Protein AF-A0A2N2MQV6-F1 (afdb_monomer_lite)

Secondary structure (DSSP, 8-state):
-PPPHHHHHHHHHHHHHHHTTSS-HHHHHHHHHHHH---HHHHHHHHHHHHHHHHT----SPPPHHHHHHHHHHHHHHHHHHHHHHHHHHHHHHHHHHHHHSS---HHHHHHHHHHHHHHHHHHHS--HHHHHHHHHHHHHT--HHHHHHHHHHS-SS-------

Structure (mmCIF, N/CA/C/O backbone):
data_AF-A0A2N2MQV6-F1
#
_entry.id   AF-A0A2N2MQV6-F1
#
loop_
_atom_site.group_PDB
_atom_site.id
_atom_site.type_symbol
_atom_site.label_atom_id
_atom_site.label_alt_id
_atom_site.label_comp_id
_atom_site.label_asym_id
_atom_site.label_entity_id
_atom_site.label_seq_id
_atom_site.pdbx_PDB_ins_code
_atom_site.Cartn_x
_atom_site.Cartn_y
_atom_site.Cartn_z
_atom_site.occupancy
_atom_site.B_iso_or_equiv
_atom_site.auth_seq_id
_atom_site.auth_comp_id
_atom_site.auth_asym_id
_atom_site.auth_atom_id
_atom_site.pdbx_PDB_model_num
ATOM 1 N N . MET A 1 1 ? 19.622 -0.088 -12.010 1.00 56.69 1 MET A N 1
ATOM 2 C CA . MET A 1 1 ? 18.973 1.222 -12.196 1.00 56.69 1 MET A CA 1
ATOM 3 C C . MET A 1 1 ? 18.141 1.441 -10.961 1.00 56.69 1 MET A C 1
ATOM 5 O O . MET A 1 1 ? 17.279 0.610 -10.696 1.00 56.69 1 MET A O 1
ATOM 9 N N . AS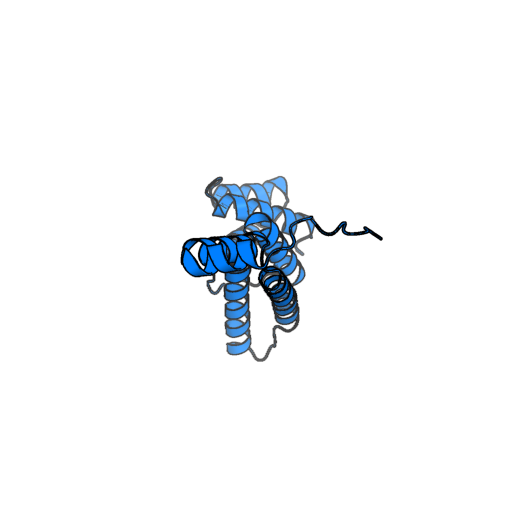P A 1 2 ? 18.460 2.468 -10.189 1.00 81.81 2 ASP A N 1
ATOM 10 C CA . ASP A 1 2 ? 17.746 2.739 -8.946 1.00 81.81 2 ASP A CA 1
ATOM 11 C C . ASP A 1 2 ? 16.427 3.439 -9.268 1.00 81.81 2 ASP A C 1
ATOM 13 O O . ASP A 1 2 ? 16.382 4.349 -10.097 1.00 81.81 2 ASP A O 1
ATOM 17 N N . ILE A 1 3 ? 15.343 2.965 -8.658 1.00 89.00 3 ILE A N 1
ATOM 18 C CA . ILE A 1 3 ? 14.014 3.553 -8.826 1.00 89.00 3 ILE A CA 1
ATOM 19 C C . ILE A 1 3 ? 13.981 4.861 -8.033 1.00 89.00 3 ILE A C 1
ATOM 21 O O . ILE A 1 3 ? 14.258 4.864 -6.834 1.00 89.00 3 ILE A O 1
ATOM 25 N N . THR A 1 4 ? 13.639 5.967 -8.694 1.00 94.94 4 THR A N 1
ATOM 26 C CA . THR A 1 4 ? 13.602 7.295 -8.062 1.00 94.94 4 THR A CA 1
ATOM 27 C C . THR A 1 4 ? 12.327 7.509 -7.246 1.00 94.94 4 THR A C 1
ATOM 29 O O . THR A 1 4 ? 11.309 6.856 -7.472 1.00 94.94 4 THR A O 1
ATOM 32 N N . GLU A 1 5 ? 12.331 8.479 -6.331 1.00 94.31 5 GLU A N 1
ATOM 33 C CA . GLU A 1 5 ? 11.129 8.852 -5.566 1.00 94.31 5 GLU A CA 1
ATOM 34 C C . GLU A 1 5 ? 9.972 9.297 -6.476 1.00 94.31 5 GLU A C 1
ATOM 36 O O . GLU A 1 5 ? 8.823 8.921 -6.251 1.00 94.31 5 GLU A O 1
ATOM 41 N N . LEU A 1 6 ? 10.273 10.016 -7.565 1.00 96.06 6 LEU A N 1
ATOM 42 C CA . LEU A 1 6 ? 9.277 10.402 -8.574 1.00 96.06 6 LEU A CA 1
ATOM 43 C C . LEU A 1 6 ? 8.656 9.179 -9.260 1.00 96.06 6 LEU A C 1
ATOM 45 O O . LEU A 1 6 ? 7.455 9.149 -9.525 1.00 96.06 6 LEU A O 1
ATOM 49 N N . GLN A 1 7 ? 9.468 8.158 -9.530 1.00 96.75 7 GLN A N 1
ATOM 50 C CA . GLN A 1 7 ? 9.006 6.901 -10.105 1.00 96.75 7 GLN A CA 1
ATOM 51 C C . GLN A 1 7 ? 8.162 6.091 -9.116 1.00 96.75 7 GLN A C 1
ATOM 53 O O . GLN A 1 7 ? 7.153 5.519 -9.523 1.00 96.75 7 GLN A O 1
ATOM 58 N N . VAL A 1 8 ? 8.517 6.078 -7.827 1.00 97.69 8 VAL A N 1
ATOM 59 C CA . VAL A 1 8 ? 7.692 5.476 -6.763 1.00 97.69 8 VAL A CA 1
ATOM 60 C C . VAL A 1 8 ? 6.335 6.175 -6.673 1.00 97.69 8 VAL A C 1
ATOM 62 O O . VAL A 1 8 ? 5.304 5.503 -6.666 1.00 97.69 8 VAL A O 1
ATOM 65 N N . ALA A 1 9 ? 6.321 7.510 -6.658 1.00 97.75 9 ALA A N 1
ATOM 66 C CA . ALA A 1 9 ? 5.090 8.292 -6.591 1.00 97.75 9 ALA A CA 1
ATOM 67 C C . ALA A 1 9 ? 4.170 8.017 -7.789 1.00 97.75 9 ALA A C 1
ATOM 69 O O . ALA A 1 9 ? 2.977 7.741 -7.626 1.00 97.75 9 ALA A O 1
ATOM 70 N N . ALA A 1 10 ? 4.739 8.009 -8.997 1.00 98.00 10 ALA A N 1
ATOM 71 C CA . ALA A 1 10 ? 4.017 7.644 -10.208 1.00 98.00 10 ALA A CA 1
ATOM 72 C C . ALA A 1 10 ? 3.474 6.207 -10.143 1.00 98.00 10 ALA A C 1
ATOM 74 O O . ALA A 1 10 ? 2.306 5.978 -10.463 1.00 98.00 10 ALA A O 1
ATOM 75 N N . ALA A 1 11 ? 4.288 5.249 -9.691 1.00 98.12 11 ALA A N 1
ATOM 76 C CA . ALA A 1 11 ? 3.889 3.851 -9.569 1.00 98.12 11 ALA A CA 1
ATOM 77 C C . ALA A 1 11 ? 2.738 3.656 -8.584 1.00 98.12 11 ALA A C 1
ATOM 79 O O . ALA A 1 11 ? 1.791 2.954 -8.927 1.00 98.12 11 ALA A O 1
ATOM 80 N N . SER A 1 12 ? 2.762 4.319 -7.423 1.00 98.25 12 SER A N 1
ATOM 81 C CA . SER A 1 12 ? 1.661 4.271 -6.451 1.00 98.25 12 SER A CA 1
ATOM 82 C C . SER A 1 12 ? 0.347 4.741 -7.080 1.00 98.25 12 SER A C 1
ATOM 84 O O . SER A 1 12 ? -0.664 4.041 -7.028 1.00 98.25 12 SER A O 1
ATOM 86 N N . LYS A 1 13 ? 0.373 5.897 -7.757 1.00 98.31 13 LYS A N 1
ATOM 87 C CA . LYS A 1 13 ? -0.811 6.478 -8.404 1.00 98.31 13 LYS A CA 1
ATOM 88 C C . LYS A 1 13 ? -1.347 5.599 -9.535 1.00 98.31 13 LYS A C 1
ATOM 90 O O . LYS A 1 13 ? -2.554 5.401 -9.662 1.00 98.31 13 LYS A O 1
ATOM 95 N N . VAL A 1 14 ? -0.465 5.080 -10.387 1.00 98.62 14 VAL A N 1
ATOM 96 C CA . VAL A 1 14 ? -0.859 4.198 -11.494 1.00 98.62 14 VAL A CA 1
ATOM 97 C C . VAL A 1 14 ? -1.402 2.874 -10.962 1.00 98.62 14 VAL A C 1
ATOM 99 O O . VAL A 1 14 ? -2.435 2.412 -11.440 1.00 98.62 14 VAL A O 1
ATOM 102 N N . ALA A 1 15 ? -0.757 2.284 -9.956 1.00 98.50 15 ALA A N 1
ATOM 103 C CA . ALA A 1 15 ? -1.194 1.032 -9.357 1.00 98.50 15 ALA A CA 1
ATOM 104 C C . ALA A 1 15 ? -2.573 1.159 -8.688 1.00 98.50 15 ALA A C 1
ATOM 106 O O . ALA A 1 15 ? -3.415 0.287 -8.901 1.00 98.50 15 ALA A O 1
ATOM 107 N N . SER A 1 16 ? -2.843 2.274 -7.998 1.00 98.44 16 SER A N 1
ATOM 108 C CA . SER A 1 16 ? -4.176 2.610 -7.472 1.00 98.44 16 SER A CA 1
ATOM 109 C C . SER A 1 16 ? -5.238 2.650 -8.580 1.00 98.44 16 SER A C 1
ATOM 111 O O . SER A 1 16 ? -6.263 1.968 -8.501 1.00 98.44 16 SER A O 1
ATOM 113 N N . ARG A 1 17 ? -4.960 3.332 -9.702 1.00 98.56 17 ARG A N 1
ATOM 114 C CA . ARG A 1 17 ? -5.878 3.380 -10.860 1.00 98.56 17 ARG A CA 1
ATOM 115 C C . ARG A 1 17 ? -6.116 2.010 -11.497 1.00 98.56 17 ARG A C 1
ATOM 117 O O . ARG A 1 17 ? -7.241 1.727 -11.908 1.00 98.56 17 ARG A O 1
ATOM 124 N N . VAL A 1 18 ? -5.082 1.169 -11.584 1.00 98.62 18 VAL A N 1
ATOM 125 C CA . VAL A 1 18 ? -5.215 -0.217 -12.064 1.00 98.62 18 VAL A CA 1
ATOM 126 C C . VAL A 1 18 ? -6.083 -1.030 -11.103 1.00 98.62 18 VAL A C 1
ATOM 128 O O . VAL A 1 18 ? -6.968 -1.759 -11.547 1.00 98.62 18 VAL A O 1
ATOM 131 N N . TYR A 1 19 ? -5.861 -0.903 -9.793 1.00 98.25 19 TYR A N 1
ATOM 132 C CA . TYR A 1 19 ? -6.638 -1.606 -8.772 1.00 98.25 19 TYR A CA 1
ATOM 133 C C . TYR A 1 19 ? -8.119 -1.205 -8.795 1.00 98.25 19 TYR A C 1
ATOM 135 O O . TYR A 1 19 ? -8.989 -2.070 -8.720 1.00 98.25 19 TYR A O 1
ATOM 143 N N . ALA A 1 20 ? -8.403 0.083 -8.998 1.00 97.38 20 ALA A N 1
ATOM 144 C CA . ALA A 1 20 ? -9.752 0.616 -9.165 1.00 97.38 20 ALA A CA 1
ATOM 145 C C . ALA A 1 20 ? -10.419 0.237 -10.507 1.00 97.38 20 ALA A C 1
ATOM 147 O O . ALA A 1 20 ? -11.574 0.590 -10.734 1.00 97.38 20 ALA A O 1
ATOM 148 N N . GLY A 1 21 ? -9.714 -0.451 -11.414 1.00 98.00 21 GLY A N 1
ATOM 149 C CA . GLY A 1 21 ? -10.234 -0.843 -12.727 1.00 98.00 21 GLY A CA 1
ATOM 150 C C . GLY A 1 21 ? -10.384 0.314 -13.721 1.00 98.00 21 GLY A C 1
ATOM 151 O O . GLY A 1 21 ? -11.027 0.147 -14.753 1.00 98.00 21 GLY A O 1
ATOM 152 N N . LEU A 1 22 ? -9.793 1.479 -13.432 1.00 98.25 22 LEU A N 1
ATOM 153 C CA . LEU A 1 22 ? -9.869 2.667 -14.291 1.00 98.25 22 LEU A CA 1
ATOM 154 C C . LEU A 1 22 ? -8.978 2.553 -15.531 1.00 98.25 22 LEU A C 1
ATOM 156 O O . LEU A 1 22 ? -9.235 3.207 -16.537 1.00 98.25 22 LEU A O 1
ATOM 160 N N . ILE A 1 23 ? -7.909 1.765 -15.430 1.00 98.50 23 ILE A N 1
ATOM 161 C CA . ILE A 1 23 ? -7.011 1.407 -16.528 1.00 98.50 23 ILE A CA 1
ATOM 162 C C . ILE A 1 23 ? -6.615 -0.062 -16.385 1.00 98.50 23 ILE A C 1
ATOM 164 O O . ILE A 1 23 ? -6.603 -0.624 -15.287 1.00 98.50 23 ILE A O 1
ATOM 168 N N . THR A 1 24 ? -6.254 -0.695 -17.491 1.00 98.50 24 THR A N 1
ATOM 169 C CA . THR A 1 24 ? -5.738 -2.061 -17.489 1.00 98.50 24 THR A CA 1
ATOM 170 C C . THR A 1 24 ? -4.308 -2.117 -16.952 1.00 98.50 24 THR A C 1
ATOM 172 O O . THR A 1 24 ? -3.550 -1.145 -16.973 1.00 98.50 24 THR A O 1
ATOM 175 N N . ARG A 1 25 ? -3.884 -3.312 -16.527 1.00 98.00 25 ARG A N 1
ATOM 176 C CA . ARG A 1 25 ? -2.500 -3.563 -16.100 1.00 98.00 25 ARG A CA 1
ATOM 177 C C . ARG A 1 25 ? -1.477 -3.209 -17.185 1.00 98.00 25 ARG A C 1
ATOM 179 O O . ARG A 1 25 ? -0.430 -2.652 -16.871 1.00 98.00 25 ARG A O 1
ATOM 186 N N . ASN A 1 26 ? -1.774 -3.530 -18.445 1.00 98.25 26 ASN A N 1
ATOM 187 C CA . ASN A 1 26 ? -0.864 -3.270 -19.561 1.00 98.25 26 ASN A CA 1
ATOM 188 C C . ASN A 1 26 ? -0.752 -1.773 -19.862 1.00 98.25 26 ASN A C 1
ATOM 190 O O . ASN A 1 26 ? 0.351 -1.295 -20.116 1.00 98.25 26 ASN A O 1
ATOM 194 N N . GLU A 1 27 ? -1.857 -1.031 -19.775 1.00 98.44 27 GLU A N 1
ATOM 195 C CA . GLU A 1 27 ? -1.832 0.432 -19.872 1.00 98.44 27 GLU A CA 1
ATOM 196 C C . GLU A 1 27 ? -1.016 1.042 -18.733 1.00 98.44 27 GLU A C 1
ATOM 198 O O . GLU A 1 27 ? -0.144 1.860 -18.996 1.00 98.44 27 GLU A O 1
ATOM 203 N N . GLY A 1 28 ? -1.202 0.581 -17.491 1.00 98.44 28 GLY A N 1
ATOM 204 C CA . GLY A 1 28 ? -0.411 1.054 -16.352 1.00 98.44 28 GLY A CA 1
ATOM 205 C C . GLY A 1 28 ? 1.097 0.831 -16.526 1.00 98.44 28 GLY A C 1
ATOM 206 O O . GLY A 1 28 ? 1.889 1.749 -16.313 1.00 98.44 28 GLY A O 1
ATOM 207 N N . ILE A 1 29 ? 1.506 -0.358 -16.984 1.00 98.56 29 ILE A N 1
ATOM 208 C CA . ILE A 1 29 ? 2.917 -0.652 -17.294 1.00 98.56 29 ILE A CA 1
ATOM 209 C C . ILE A 1 29 ? 3.431 0.265 -18.409 1.00 98.56 29 ILE A C 1
ATOM 211 O O . ILE A 1 29 ? 4.539 0.794 -18.306 1.00 98.56 29 ILE A O 1
ATOM 215 N N . ALA A 1 30 ? 2.638 0.468 -19.464 1.00 98.31 30 ALA A N 1
ATOM 216 C CA . ALA A 1 30 ? 3.012 1.330 -20.578 1.00 98.31 30 ALA A CA 1
ATOM 217 C C . ALA A 1 30 ? 3.155 2.799 -20.149 1.00 98.31 30 ALA A C 1
ATOM 219 O O . ALA A 1 30 ? 4.125 3.436 -20.551 1.00 98.31 30 ALA A O 1
ATOM 220 N N . THR A 1 31 ? 2.251 3.316 -19.313 1.00 98.25 31 THR A N 1
ATOM 221 C CA . THR A 1 31 ? 2.323 4.667 -18.737 1.00 98.25 31 THR A CA 1
ATOM 222 C C . THR A 1 31 ? 3.594 4.839 -17.912 1.00 98.25 31 THR A C 1
ATOM 224 O O . THR A 1 31 ? 4.372 5.755 -18.168 1.00 98.25 31 THR A O 1
ATOM 227 N N . LEU A 1 32 ? 3.882 3.923 -16.981 1.00 98.00 32 LEU A N 1
ATOM 228 C CA . LEU A 1 32 ? 5.088 4.010 -16.147 1.00 98.00 32 LEU A CA 1
ATOM 229 C C . LEU A 1 32 ? 6.377 3.935 -16.973 1.00 98.00 32 LEU A C 1
ATOM 231 O O . LEU A 1 32 ? 7.334 4.658 -16.694 1.00 98.00 32 LEU A O 1
ATOM 235 N N . ALA A 1 33 ? 6.398 3.105 -18.014 1.00 97.50 33 ALA A N 1
ATOM 236 C CA . ALA A 1 33 ? 7.559 2.985 -18.883 1.00 97.50 33 ALA A CA 1
ATOM 237 C C . ALA A 1 33 ? 7.762 4.208 -19.786 1.00 97.50 33 ALA A C 1
ATOM 239 O O . ALA A 1 33 ? 8.874 4.725 -19.872 1.00 97.50 33 ALA A O 1
ATOM 240 N N . LYS A 1 34 ? 6.704 4.683 -20.453 1.00 96.94 34 LYS A N 1
ATOM 241 C CA . LYS A 1 34 ? 6.801 5.756 -21.455 1.00 96.94 34 LYS A CA 1
ATOM 242 C C . LYS A 1 34 ? 6.892 7.145 -20.835 1.00 96.94 34 LYS A C 1
ATOM 244 O O . LYS A 1 34 ? 7.665 7.963 -21.316 1.00 96.94 34 LYS A O 1
ATOM 249 N N . GLU A 1 35 ? 6.109 7.414 -19.794 1.00 96.62 35 GLU A N 1
ATOM 250 C CA . GLU A 1 35 ? 5.977 8.760 -19.220 1.00 96.62 35 GLU A CA 1
ATOM 251 C C . GLU A 1 35 ? 6.940 8.989 -18.052 1.00 96.62 35 GLU A C 1
ATOM 253 O O . GLU A 1 35 ? 7.383 10.111 -17.825 1.00 96.62 35 GLU A O 1
ATOM 258 N N . HIS A 1 36 ? 7.306 7.924 -17.331 1.00 95.00 36 HIS A N 1
ATOM 259 C CA . HIS A 1 36 ? 8.147 8.013 -16.131 1.00 95.00 36 HIS A CA 1
ATOM 260 C C . HIS A 1 36 ? 9.491 7.281 -16.262 1.00 95.00 36 HIS A C 1
ATOM 262 O O . HIS A 1 36 ? 10.263 7.226 -15.301 1.00 95.00 36 HIS A O 1
ATOM 268 N N . GLY A 1 37 ? 9.785 6.706 -17.434 1.00 94.94 37 GLY A N 1
ATOM 269 C CA . GLY A 1 37 ? 11.049 6.019 -17.710 1.00 94.94 37 GLY A CA 1
ATOM 270 C C . GLY A 1 37 ? 11.310 4.807 -16.809 1.00 94.94 37 GLY A C 1
ATOM 271 O O . GLY A 1 37 ? 12.463 4.432 -16.603 1.00 94.94 37 GLY A O 1
ATOM 272 N N . MET A 1 38 ? 10.267 4.224 -16.210 1.00 95.69 38 MET A N 1
ATOM 273 C CA . MET A 1 38 ? 10.401 3.073 -15.321 1.00 95.69 38 MET A CA 1
ATOM 274 C C . MET A 1 38 ? 10.597 1.789 -16.134 1.00 95.69 38 MET A C 1
ATOM 276 O O . MET A 1 38 ? 9.928 1.558 -17.139 1.00 95.69 38 MET A O 1
ATOM 280 N N . ASN A 1 39 ? 11.475 0.897 -15.675 1.00 95.50 39 ASN A N 1
ATOM 281 C CA . ASN A 1 39 ? 11.590 -0.427 -16.279 1.00 95.50 39 ASN A CA 1
ATOM 282 C C . ASN A 1 39 ? 10.246 -1.180 -16.197 1.00 95.50 39 ASN A C 1
ATOM 284 O O . ASN A 1 39 ? 9.641 -1.259 -15.129 1.00 95.50 39 ASN A O 1
ATOM 288 N N . SER A 1 40 ? 9.790 -1.770 -17.307 1.00 96.44 40 SER A N 1
ATOM 289 C CA . SER A 1 40 ? 8.482 -2.439 -17.370 1.00 96.44 40 SER A CA 1
ATOM 290 C C . SER A 1 40 ? 8.320 -3.595 -16.377 1.00 96.44 40 SER A C 1
ATOM 292 O O . SER A 1 40 ? 7.203 -3.829 -15.921 1.00 96.44 40 SER A O 1
ATOM 294 N N . ALA A 1 41 ? 9.401 -4.297 -16.014 1.00 95.44 41 ALA A N 1
ATOM 295 C CA . ALA A 1 41 ? 9.359 -5.336 -14.986 1.00 95.44 41 ALA A CA 1
ATOM 296 C C . ALA A 1 41 ? 9.126 -4.724 -13.597 1.00 95.44 41 ALA A C 1
ATOM 298 O O . ALA A 1 41 ? 8.217 -5.153 -12.893 1.00 95.44 41 ALA A O 1
ATOM 299 N N . SER A 1 42 ? 9.847 -3.653 -13.251 1.00 95.12 42 SER A N 1
ATOM 300 C CA . SER A 1 42 ? 9.617 -2.910 -12.005 1.00 95.12 42 SER A CA 1
ATOM 301 C C . SER A 1 42 ? 8.206 -2.317 -11.940 1.00 95.12 42 SER A C 1
ATOM 303 O O . SER A 1 42 ? 7.543 -2.426 -10.915 1.00 95.12 42 SER A O 1
ATOM 305 N N . ALA A 1 43 ? 7.705 -1.755 -13.044 1.00 96.94 43 ALA A N 1
ATOM 306 C CA . ALA A 1 43 ? 6.329 -1.262 -13.138 1.00 96.94 43 ALA A CA 1
ATOM 307 C C . ALA A 1 43 ? 5.303 -2.382 -12.902 1.00 96.94 43 ALA A C 1
ATOM 309 O O . ALA A 1 43 ? 4.336 -2.220 -12.159 1.00 96.94 43 ALA A O 1
ATOM 310 N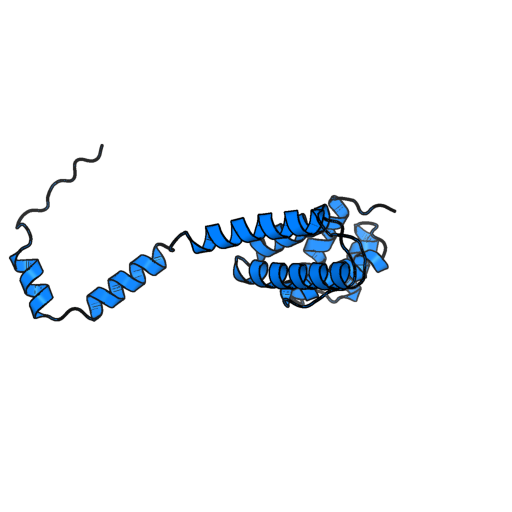 N . SER A 1 44 ? 5.538 -3.539 -13.523 1.00 97.19 44 SER A N 1
ATOM 311 C CA . SER A 1 44 ? 4.745 -4.755 -13.351 1.00 97.19 44 SER A CA 1
ATOM 312 C C . SER A 1 44 ? 4.710 -5.224 -11.892 1.00 97.19 44 SER A C 1
ATOM 314 O O . SER A 1 44 ? 3.635 -5.607 -11.420 1.00 97.19 44 SER A O 1
ATOM 316 N N . ASP A 1 45 ? 5.855 -5.186 -11.207 1.00 97.12 45 ASP A N 1
ATOM 317 C CA . ASP A 1 45 ? 5.997 -5.591 -9.808 1.00 97.12 45 ASP A CA 1
ATOM 318 C C . ASP A 1 45 ? 5.273 -4.610 -8.875 1.00 97.12 45 ASP A C 1
ATOM 320 O O . ASP A 1 45 ? 4.405 -5.047 -8.129 1.00 97.12 45 ASP A O 1
ATOM 324 N N . PHE A 1 46 ? 5.475 -3.291 -9.005 1.00 97.31 46 PHE A N 1
ATOM 325 C CA . PHE A 1 46 ? 4.744 -2.300 -8.193 1.00 97.31 46 PHE A CA 1
ATOM 326 C C . PHE A 1 46 ? 3.221 -2.415 -8.323 1.00 97.31 46 PHE A C 1
ATOM 328 O O . PHE A 1 46 ? 2.499 -2.335 -7.329 1.00 97.31 46 PHE A O 1
ATOM 335 N N . ILE A 1 47 ? 2.716 -2.615 -9.546 1.00 98.25 47 ILE A N 1
ATOM 336 C CA . ILE A 1 47 ? 1.277 -2.790 -9.781 1.00 98.25 47 ILE A CA 1
ATOM 337 C C . ILE A 1 47 ? 0.767 -4.078 -9.116 1.00 98.25 47 ILE A C 1
ATOM 339 O O . ILE A 1 47 ? -0.346 -4.108 -8.585 1.00 98.25 47 ILE A O 1
ATOM 343 N N . ALA A 1 48 ? 1.556 -5.154 -9.152 1.00 97.88 48 ALA A N 1
ATOM 344 C CA . ALA A 1 48 ? 1.196 -6.408 -8.502 1.00 97.88 48 ALA A CA 1
ATOM 345 C C . ALA A 1 48 ? 1.227 -6.280 -6.972 1.00 97.88 48 ALA A C 1
ATOM 347 O O . ALA A 1 48 ? 0.263 -6.677 -6.318 1.00 97.88 48 ALA A O 1
ATOM 348 N N . ASP A 1 49 ? 2.279 -5.683 -6.417 1.00 97.25 49 ASP A N 1
ATOM 349 C CA . ASP A 1 49 ? 2.461 -5.496 -4.977 1.00 97.25 49 ASP A CA 1
ATOM 350 C C . ASP A 1 49 ? 1.342 -4.632 -4.388 1.00 97.25 49 ASP A C 1
ATOM 352 O O . ASP A 1 49 ? 0.728 -5.032 -3.402 1.00 97.25 49 ASP A O 1
ATOM 356 N N . TYR A 1 50 ? 0.950 -3.536 -5.051 1.00 98.25 50 TYR A N 1
ATOM 357 C CA . TYR A 1 50 ? -0.212 -2.737 -4.636 1.00 98.25 50 TYR A CA 1
ATOM 358 C C . TYR A 1 50 ? -1.492 -3.581 -4.545 1.00 98.25 50 TYR A C 1
ATOM 360 O O . TYR A 1 50 ? -2.241 -3.501 -3.572 1.00 98.25 50 TYR A O 1
ATOM 368 N N . LYS A 1 51 ? -1.739 -4.455 -5.530 1.00 97.94 51 LYS A N 1
ATOM 369 C CA . LYS A 1 51 ? -2.894 -5.362 -5.502 1.00 97.94 51 LYS A CA 1
ATOM 370 C C . LYS A 1 51 ? -2.820 -6.337 -4.323 1.00 97.94 51 LYS A C 1
ATOM 372 O O . LYS A 1 51 ? -3.863 -6.659 -3.754 1.00 97.94 51 LYS A O 1
ATOM 377 N N . TYR A 1 52 ? -1.644 -6.845 -3.966 1.00 98.12 52 TYR A N 1
ATOM 378 C CA . TYR A 1 52 ? -1.490 -7.722 -2.803 1.00 98.12 52 TYR A CA 1
ATOM 379 C C . TYR A 1 52 ? -1.705 -6.972 -1.487 1.00 98.12 52 TYR A C 1
ATOM 381 O O . TYR A 1 52 ? -2.439 -7.483 -0.637 1.00 98.12 52 TYR A O 1
ATOM 389 N N . LEU A 1 53 ? -1.175 -5.747 -1.376 1.00 98.12 53 LEU A N 1
ATOM 390 C CA . LEU A 1 53 ? -1.390 -4.849 -0.240 1.00 98.12 53 LEU A CA 1
ATOM 391 C C . LEU A 1 53 ? -2.885 -4.620 -0.007 1.00 98.12 53 LEU A C 1
ATOM 393 O O . LEU A 1 53 ? -3.403 -4.937 1.062 1.00 98.12 53 LEU A O 1
ATOM 397 N N . MET A 1 54 ? -3.611 -4.192 -1.039 1.00 98.38 54 MET A N 1
ATOM 398 C CA . MET A 1 54 ? -5.049 -3.928 -0.936 1.00 98.38 54 MET A CA 1
ATOM 399 C C . MET A 1 54 ? -5.894 -5.171 -0.630 1.00 98.38 54 MET A C 1
ATOM 401 O O . MET A 1 54 ? -6.993 -5.063 -0.094 1.00 98.38 54 MET A O 1
ATOM 405 N N . ASN A 1 55 ? -5.391 -6.366 -0.944 1.00 97.50 55 ASN A N 1
ATOM 406 C CA . ASN A 1 55 ? -6.084 -7.622 -0.663 1.00 97.50 55 ASN A CA 1
ATOM 407 C C . ASN A 1 55 ? -5.632 -8.304 0.637 1.00 97.50 55 ASN A C 1
ATOM 409 O O . ASN A 1 55 ? -6.178 -9.357 0.967 1.00 97.50 55 ASN A O 1
ATOM 413 N N . GLY A 1 56 ? -4.639 -7.765 1.352 1.00 97.38 56 GLY A N 1
ATOM 414 C CA . GLY A 1 56 ? -4.087 -8.401 2.551 1.00 97.38 56 GLY A CA 1
ATOM 415 C C . GLY A 1 56 ? -3.407 -9.745 2.285 1.00 97.38 56 GLY A C 1
ATOM 416 O O . GLY A 1 56 ? -3.487 -10.647 3.113 1.00 97.38 56 GLY A O 1
ATOM 417 N N . LYS A 1 57 ? -2.783 -9.912 1.114 1.00 97.00 57 LYS A N 1
ATOM 418 C CA . LYS A 1 57 ? -2.175 -11.181 0.678 1.00 97.00 57 LYS A CA 1
ATOM 419 C C . LYS A 1 57 ? -0.650 -11.102 0.668 1.00 97.00 57 LYS A C 1
ATOM 421 O O . LYS A 1 57 ? -0.096 -10.029 0.457 1.00 97.00 57 LYS A O 1
ATOM 426 N N . GLU A 1 58 ? 0.020 -12.235 0.866 1.00 94.06 58 GLU A N 1
ATOM 427 C CA . GLU A 1 58 ? 1.478 -12.338 0.717 1.00 94.06 58 GLU A CA 1
ATOM 428 C C . GLU A 1 58 ? 1.909 -11.938 -0.703 1.00 94.06 58 GLU A C 1
ATOM 430 O O . GLU A 1 58 ? 1.312 -12.371 -1.693 1.00 94.06 58 GLU A O 1
ATOM 435 N N . PHE A 1 59 ? 2.970 -11.140 -0.794 1.00 92.38 59 PHE A N 1
ATOM 436 C CA . PHE A 1 59 ? 3.673 -10.827 -2.034 1.00 92.38 59 PHE A CA 1
ATOM 437 C C . PHE A 1 59 ? 5.144 -11.222 -1.896 1.00 92.38 59 PHE A C 1
ATOM 439 O O . PHE A 1 59 ? 5.702 -11.212 -0.801 1.00 92.38 59 PHE A O 1
ATOM 446 N N . LYS A 1 60 ? 5.781 -11.599 -3.008 1.00 88.00 60 LYS A N 1
ATOM 447 C CA . LYS A 1 60 ? 7.153 -12.146 -3.023 1.00 88.00 60 LYS A CA 1
ATOM 448 C C . LYS A 1 60 ? 8.166 -11.250 -3.722 1.00 88.00 60 LYS A C 1
ATOM 450 O O . LYS A 1 60 ? 9.334 -11.603 -3.795 1.00 88.00 60 LYS A O 1
ATOM 455 N N . ARG A 1 61 ? 7.734 -10.133 -4.302 1.00 87.44 61 ARG A N 1
ATOM 456 C CA . ARG A 1 61 ? 8.643 -9.135 -4.868 1.00 87.44 61 ARG A CA 1
ATOM 457 C C . ARG A 1 61 ? 8.881 -8.070 -3.811 1.00 87.44 61 ARG A C 1
ATOM 459 O O . ARG A 1 61 ? 7.958 -7.644 -3.139 1.00 87.44 61 ARG A O 1
ATOM 466 N N . THR A 1 62 ? 10.136 -7.715 -3.576 1.00 84.56 62 THR A N 1
ATOM 467 C CA . THR A 1 62 ? 10.475 -6.788 -2.495 1.00 84.56 62 THR A CA 1
ATOM 468 C C . THR A 1 62 ? 10.568 -5.376 -3.047 1.00 84.56 62 THR A C 1
ATOM 470 O O . THR A 1 62 ? 11.417 -5.083 -3.888 1.00 84.56 62 THR A O 1
ATOM 473 N N . MET A 1 63 ? 9.723 -4.486 -2.536 1.00 91.38 63 MET A N 1
ATOM 474 C CA . MET A 1 63 ? 9.908 -3.043 -2.675 1.00 91.38 63 MET A CA 1
ATOM 475 C C . MET A 1 63 ? 10.988 -2.554 -1.703 1.00 91.38 63 MET A C 1
ATOM 477 O O . MET A 1 63 ? 11.254 -3.182 -0.681 1.00 91.38 63 MET A O 1
ATOM 481 N N . SER A 1 64 ? 11.603 -1.403 -1.970 1.00 94.81 64 SER A N 1
ATOM 482 C CA . SER A 1 64 ? 12.449 -0.754 -0.963 1.00 94.81 64 SER 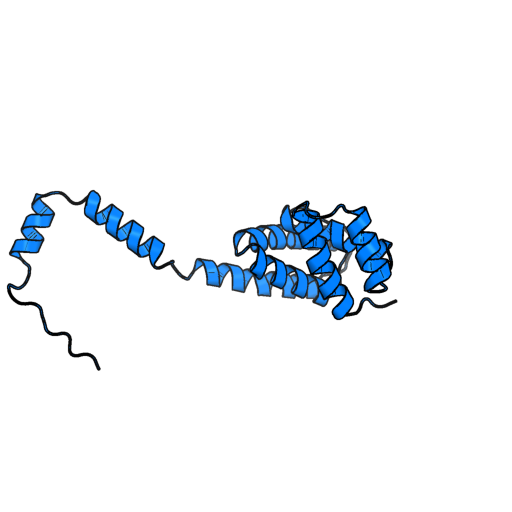A CA 1
ATOM 483 C C . SER A 1 64 ? 11.595 -0.238 0.206 1.00 94.81 64 SER A C 1
ATOM 485 O O . SER A 1 64 ? 10.419 0.086 0.030 1.00 94.81 64 SER A O 1
ATOM 487 N N . ALA A 1 65 ? 12.173 -0.124 1.407 1.00 96.00 65 ALA A N 1
ATOM 488 C CA . ALA A 1 65 ? 11.451 0.412 2.567 1.00 96.00 65 ALA A CA 1
ATOM 489 C C . ALA A 1 65 ? 10.898 1.842 2.343 1.00 96.00 65 ALA A C 1
ATOM 491 O O . ALA A 1 65 ? 9.744 2.075 2.702 1.00 96.00 65 ALA A O 1
ATOM 492 N N . PRO A 1 66 ? 11.623 2.779 1.686 1.00 96.44 66 PRO A N 1
ATOM 493 C CA . PRO A 1 66 ? 11.056 4.079 1.319 1.00 96.44 66 PRO A CA 1
ATOM 494 C C . PRO A 1 66 ? 9.833 3.968 0.400 1.00 96.44 66 PRO A C 1
ATOM 496 O O . PRO A 1 66 ? 8.840 4.661 0.613 1.00 96.44 66 PRO A O 1
ATOM 499 N N . ALA A 1 67 ? 9.869 3.060 -0.582 1.00 96.81 67 ALA A N 1
ATOM 500 C CA . ALA A 1 67 ? 8.741 2.850 -1.482 1.00 96.81 67 ALA A CA 1
ATOM 501 C C . ALA A 1 67 ? 7.531 2.241 -0.760 1.00 96.81 67 ALA A C 1
ATOM 503 O O . ALA A 1 67 ? 6.408 2.692 -0.968 1.00 96.81 67 ALA A O 1
ATOM 504 N N . MET A 1 68 ? 7.757 1.268 0.129 1.00 97.88 68 MET A N 1
ATOM 505 C CA . MET A 1 68 ? 6.701 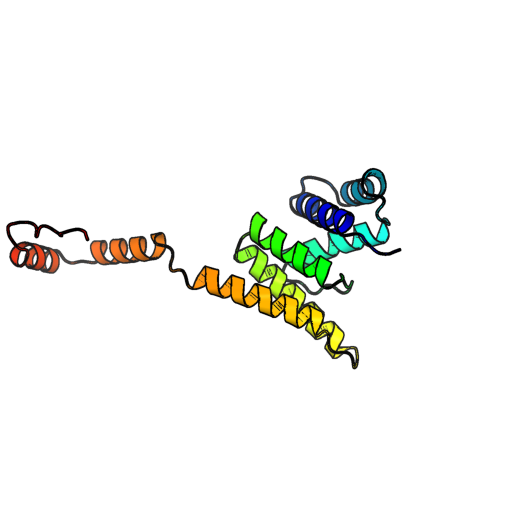0.693 0.966 1.00 97.88 68 MET A CA 1
ATOM 506 C C . MET A 1 68 ? 6.067 1.753 1.873 1.00 97.88 68 MET A C 1
ATOM 508 O O . MET A 1 68 ? 4.846 1.851 1.937 1.00 97.88 68 MET A O 1
ATOM 512 N N . ASN A 1 69 ? 6.881 2.596 2.520 1.00 98.06 69 ASN A N 1
ATOM 513 C CA . ASN A 1 69 ? 6.380 3.698 3.340 1.00 98.06 69 ASN A CA 1
ATOM 514 C C . ASN A 1 69 ? 5.477 4.640 2.529 1.00 98.06 69 ASN A C 1
ATOM 516 O O . ASN A 1 69 ? 4.390 4.978 2.989 1.00 98.06 69 ASN A O 1
ATOM 520 N N . TYR A 1 70 ? 5.903 5.022 1.322 1.00 98.31 70 TYR A N 1
ATOM 521 C CA . TYR A 1 70 ? 5.102 5.877 0.445 1.00 98.31 70 TYR A CA 1
ATOM 522 C C . TYR A 1 70 ? 3.773 5.214 0.058 1.00 98.31 70 TYR A C 1
ATOM 524 O O . TYR A 1 70 ? 2.722 5.843 0.131 1.00 98.31 70 TYR A O 1
ATOM 532 N N . PHE A 1 71 ? 3.793 3.931 -0.312 1.00 98.31 71 PHE A N 1
ATOM 533 C CA . PHE A 1 71 ? 2.579 3.206 -0.698 1.00 98.31 71 PHE A CA 1
ATOM 534 C C . PHE A 1 71 ? 1.584 3.102 0.461 1.00 98.31 71 PHE A C 1
ATOM 536 O O . PHE A 1 71 ? 0.400 3.353 0.258 1.00 98.31 71 PHE A O 1
ATOM 543 N N . LEU A 1 72 ? 2.041 2.782 1.676 1.00 98.44 72 LEU A N 1
ATOM 544 C CA . LEU A 1 72 ? 1.166 2.725 2.852 1.00 98.44 72 LEU A CA 1
ATOM 545 C C . LEU A 1 72 ? 0.563 4.092 3.197 1.00 98.44 72 LEU A C 1
ATOM 547 O O . LEU A 1 72 ? -0.605 4.161 3.572 1.00 98.44 72 LEU A O 1
ATOM 551 N N . GLU A 1 73 ? 1.325 5.175 3.026 1.00 98.31 73 GLU A N 1
ATOM 552 C CA . GLU A 1 73 ? 0.826 6.541 3.199 1.00 98.31 73 GLU A CA 1
ATOM 553 C C . GLU A 1 73 ? -0.280 6.867 2.191 1.00 98.31 73 GLU A C 1
ATOM 555 O O . GLU A 1 73 ? -1.355 7.315 2.583 1.00 98.31 73 GLU A O 1
ATOM 560 N N . GLN A 1 74 ? -0.065 6.572 0.905 1.00 98.31 74 GLN A N 1
ATOM 561 C CA . GLN A 1 74 ? -1.086 6.803 -0.120 1.00 98.31 74 GLN A CA 1
ATOM 562 C C . GLN A 1 74 ? -2.319 5.914 0.082 1.00 98.31 74 GLN A C 1
ATOM 564 O O . GLN A 1 74 ? -3.441 6.389 -0.054 1.00 98.31 74 GLN A O 1
ATOM 569 N N . ILE A 1 75 ? -2.141 4.649 0.474 1.00 98.38 75 ILE A N 1
ATOM 570 C CA . ILE A 1 75 ? -3.259 3.747 0.788 1.00 98.38 75 ILE A CA 1
ATOM 571 C C . ILE A 1 75 ? -4.067 4.274 1.978 1.00 98.38 75 ILE A C 1
ATOM 573 O O . ILE A 1 75 ? -5.294 4.219 1.944 1.00 98.38 75 ILE A O 1
ATOM 577 N N . LEU A 1 76 ? -3.416 4.802 3.017 1.00 97.38 76 LEU A N 1
ATOM 578 C CA . LEU A 1 76 ? -4.119 5.429 4.135 1.00 97.38 76 LEU A CA 1
ATOM 579 C C . LEU A 1 76 ? -4.940 6.639 3.668 1.00 97.38 76 LEU A C 1
ATOM 581 O O . LEU A 1 76 ? -6.096 6.773 4.062 1.00 97.38 76 LEU A O 1
ATOM 585 N N . VAL A 1 77 ? -4.369 7.494 2.818 1.00 96.44 77 VAL A N 1
ATOM 586 C CA . VAL A 1 77 ? -5.059 8.676 2.279 1.00 96.44 77 VAL A CA 1
ATOM 587 C C . VAL A 1 77 ? -6.254 8.283 1.399 1.00 96.44 77 VAL A C 1
ATOM 589 O O . VAL A 1 77 ? -7.326 8.866 1.534 1.00 96.44 77 VAL A O 1
ATOM 592 N N . GLU A 1 78 ? -6.098 7.293 0.518 1.00 96.12 78 GLU A N 1
ATOM 593 C CA . GLU A 1 78 ? -7.114 6.921 -0.479 1.00 96.12 78 GLU A CA 1
ATOM 594 C C . GLU A 1 78 ? -8.174 5.940 0.053 1.00 96.12 78 GLU A C 1
ATOM 596 O O . GLU A 1 78 ? -9.334 5.983 -0.362 1.00 96.12 78 GLU A O 1
ATOM 601 N N . HIS A 1 79 ? -7.794 5.040 0.961 1.00 94.44 79 HIS A N 1
ATOM 602 C CA . HIS A 1 79 ? -8.621 3.913 1.411 1.00 94.44 79 HIS A CA 1
ATOM 603 C C . HIS A 1 79 ? -8.830 3.857 2.933 1.00 94.44 79 HIS A C 1
ATOM 605 O O . HIS A 1 79 ? -9.496 2.942 3.436 1.00 94.44 79 HIS A O 1
ATOM 611 N N . GLY A 1 80 ? -8.290 4.830 3.671 1.00 94.62 80 GLY A N 1
ATOM 612 C CA . GLY A 1 80 ? -8.474 4.978 5.110 1.00 94.62 80 GLY A CA 1
ATOM 613 C C . GLY A 1 80 ? -7.911 3.818 5.935 1.00 94.62 80 GLY A C 1
ATOM 614 O O . GLY A 1 80 ? -7.158 2.964 5.457 1.00 94.62 80 GLY A O 1
ATOM 615 N N . ALA A 1 81 ? -8.337 3.759 7.198 1.00 94.75 81 ALA A N 1
ATOM 616 C CA . ALA A 1 81 ? -7.908 2.746 8.162 1.00 94.75 81 ALA A CA 1
ATOM 617 C C . ALA A 1 81 ? -8.125 1.304 7.667 1.00 94.75 81 ALA A C 1
ATOM 619 O O . ALA A 1 81 ? -7.289 0.432 7.901 1.00 94.75 81 ALA A O 1
ATOM 620 N N . LYS A 1 82 ? -9.221 1.044 6.939 1.00 94.12 82 LYS A N 1
ATOM 621 C CA . LYS A 1 82 ? -9.518 -0.290 6.398 1.00 94.12 82 LYS A CA 1
ATOM 622 C C . LYS A 1 82 ? -8.486 -0.719 5.352 1.00 94.12 82 LYS A C 1
ATOM 624 O O . LYS A 1 82 ? -7.980 -1.837 5.440 1.00 94.12 82 LYS A O 1
ATOM 629 N N . GLY A 1 83 ? -8.169 0.153 4.393 1.00 96.19 83 GLY A N 1
ATOM 630 C CA . GLY A 1 83 ? -7.140 -0.127 3.389 1.00 96.19 83 GLY A CA 1
ATOM 631 C C . GLY A 1 83 ? -5.764 -0.301 4.026 1.00 96.19 83 GLY A C 1
ATOM 632 O O . GLY A 1 83 ? -5.059 -1.264 3.724 1.00 96.19 83 GLY A O 1
ATOM 633 N N . LEU A 1 84 ? -5.422 0.564 4.986 1.00 97.88 84 LEU A N 1
ATOM 634 C CA . LEU A 1 84 ? -4.163 0.462 5.719 1.00 97.88 84 LEU A CA 1
ATOM 635 C C . LEU A 1 84 ? -4.042 -0.863 6.490 1.00 97.88 84 LEU A C 1
ATOM 637 O O . LEU A 1 84 ? -2.989 -1.496 6.457 1.00 97.88 84 LEU A O 1
ATOM 641 N N . ALA A 1 85 ? -5.114 -1.329 7.137 1.00 97.44 85 ALA A N 1
ATOM 642 C CA . ALA A 1 85 ? -5.122 -2.607 7.851 1.00 97.44 85 ALA A CA 1
ATOM 643 C C . ALA A 1 85 ? -4.877 -3.809 6.917 1.00 97.44 85 ALA A C 1
ATOM 645 O O . ALA A 1 85 ? -4.134 -4.734 7.268 1.00 97.44 85 ALA A O 1
ATOM 646 N N . GLN A 1 86 ? -5.458 -3.793 5.711 1.00 98.19 86 GLN A N 1
ATOM 647 C CA . GLN A 1 86 ? -5.196 -4.814 4.689 1.00 98.19 86 GLN A CA 1
ATOM 648 C C . GLN A 1 86 ? -3.729 -4.772 4.246 1.00 98.19 86 GLN A C 1
ATOM 650 O O . GLN A 1 86 ? -3.049 -5.800 4.261 1.00 98.19 86 GLN A O 1
ATOM 655 N N . ALA A 1 87 ? -3.208 -3.583 3.951 1.00 98.19 87 ALA A N 1
ATOM 656 C CA . ALA A 1 87 ? -1.830 -3.408 3.513 1.00 98.19 87 ALA A CA 1
ATOM 657 C C . ALA A 1 87 ? -0.810 -3.836 4.585 1.00 98.19 87 ALA A C 1
ATOM 659 O O . ALA A 1 87 ? 0.149 -4.541 4.275 1.00 98.19 87 ALA A O 1
ATOM 660 N N . LEU A 1 88 ? -1.055 -3.518 5.860 1.00 98.12 88 LEU A N 1
ATOM 661 C CA . LEU A 1 88 ? -0.238 -3.988 6.985 1.00 98.12 88 LEU A CA 1
ATOM 662 C C . LEU A 1 88 ? -0.282 -5.510 7.151 1.00 98.12 88 LEU A C 1
ATOM 664 O O . LEU A 1 88 ? 0.741 -6.127 7.446 1.00 98.12 88 LEU A O 1
ATOM 668 N N . THR A 1 89 ? -1.442 -6.131 6.923 1.00 98.25 89 THR A N 1
ATOM 669 C CA . THR A 1 89 ? -1.561 -7.597 6.927 1.00 98.25 89 THR A CA 1
ATOM 670 C C . THR A 1 89 ? -0.679 -8.210 5.842 1.00 98.25 89 THR A C 1
ATOM 672 O O . THR A 1 89 ? 0.076 -9.141 6.111 1.00 98.25 89 THR A O 1
ATOM 675 N N . SER A 1 90 ? -0.732 -7.654 4.631 1.00 97.94 90 SER A N 1
ATOM 676 C CA . SER A 1 90 ? 0.096 -8.077 3.500 1.00 97.94 90 SER A CA 1
ATOM 677 C C . SER A 1 90 ? 1.597 -7.897 3.775 1.00 97.94 90 SER A C 1
ATOM 679 O O . SER A 1 90 ? 2.372 -8.831 3.563 1.00 97.94 90 SER A O 1
ATOM 681 N N . LEU A 1 91 ? 2.010 -6.744 4.320 1.00 97.69 91 LEU A N 1
ATOM 682 C CA . LEU A 1 91 ? 3.405 -6.471 4.681 1.00 97.69 91 LEU A CA 1
ATOM 683 C C . LEU A 1 91 ? 3.921 -7.431 5.762 1.00 97.69 91 LEU A C 1
ATOM 685 O O . LEU A 1 91 ? 5.042 -7.922 5.658 1.00 97.69 91 LEU A O 1
ATOM 689 N N . ARG A 1 92 ? 3.100 -7.752 6.770 1.00 96.94 92 ARG A N 1
ATOM 690 C CA . ARG A 1 92 ? 3.461 -8.737 7.798 1.00 96.94 92 ARG A CA 1
ATOM 691 C C . ARG A 1 92 ? 3.713 -10.118 7.189 1.00 96.94 92 ARG A C 1
ATOM 693 O O . ARG A 1 92 ? 4.731 -10.725 7.500 1.00 96.94 92 ARG A O 1
ATOM 700 N N . LEU A 1 93 ? 2.828 -10.580 6.301 1.00 96.75 93 LEU A N 1
ATOM 701 C CA . LEU A 1 93 ? 2.998 -11.863 5.606 1.00 96.75 93 LEU A CA 1
ATOM 702 C C . LEU A 1 93 ? 4.286 -11.890 4.771 1.00 96.75 93 LEU A C 1
ATOM 704 O O . LEU A 1 93 ? 5.004 -12.883 4.786 1.00 96.75 93 LEU A O 1
ATOM 708 N N . HIS A 1 94 ? 4.610 -10.791 4.086 1.00 94.81 94 HIS A N 1
ATOM 709 C CA . HIS A 1 94 ? 5.864 -10.663 3.342 1.00 94.81 94 HIS A CA 1
ATOM 710 C C . HIS A 1 94 ? 7.100 -10.781 4.245 1.00 94.81 94 HIS A C 1
ATOM 712 O O . HIS A 1 94 ? 8.027 -11.521 3.916 1.00 94.81 94 HIS A O 1
ATOM 718 N N . ILE A 1 95 ? 7.105 -10.077 5.384 1.00 95.38 95 ILE A N 1
ATOM 719 C CA . ILE A 1 95 ? 8.199 -10.132 6.366 1.00 95.38 95 ILE A CA 1
ATOM 720 C C . ILE A 1 95 ? 8.374 -11.563 6.884 1.00 95.38 95 ILE A C 1
ATOM 722 O O . ILE A 1 95 ? 9.479 -12.095 6.846 1.00 95.38 95 ILE A O 1
ATOM 726 N N . GLU A 1 96 ? 7.283 -12.201 7.313 1.00 94.62 96 GLU A N 1
ATOM 727 C CA . GLU A 1 96 ? 7.298 -13.573 7.836 1.00 94.62 96 GLU A CA 1
ATOM 728 C C . GLU A 1 96 ? 7.801 -14.581 6.800 1.00 94.62 96 GLU A C 1
ATOM 730 O O . GLU A 1 96 ? 8.610 -15.449 7.126 1.00 94.62 96 GLU A O 1
ATOM 735 N N . TYR A 1 97 ? 7.377 -14.442 5.541 1.00 93.62 97 TYR A N 1
ATOM 736 C CA . TYR A 1 97 ? 7.860 -15.279 4.449 1.00 93.62 97 TYR A CA 1
ATOM 737 C C . TYR A 1 97 ? 9.377 -15.148 4.264 1.00 93.62 97 TYR A C 1
ATOM 739 O O . TYR A 1 97 ? 10.083 -16.152 4.222 1.00 93.62 97 TYR A O 1
ATOM 747 N N . TYR A 1 98 ? 9.902 -13.926 4.168 1.00 91.62 98 TYR A N 1
ATOM 748 C CA . TYR A 1 98 ? 11.324 -13.705 3.888 1.00 91.62 98 TYR A CA 1
ATOM 749 C C . TYR A 1 98 ? 12.241 -14.086 5.053 1.00 91.62 98 TYR A C 1
ATOM 751 O O . TYR A 1 98 ? 13.288 -14.696 4.828 1.00 91.62 98 TYR A O 1
ATOM 759 N N . GLU A 1 99 ? 11.847 -13.772 6.286 1.00 93.44 99 GLU A N 1
ATOM 760 C CA . GLU A 1 99 ? 12.598 -14.159 7.488 1.00 93.44 99 GLU A CA 1
ATOM 761 C C . GLU A 1 99 ? 12.501 -15.669 7.761 1.00 93.44 99 GLU A C 1
ATOM 763 O O . GLU A 1 99 ? 13.410 -16.254 8.337 1.00 93.44 99 GLU A O 1
ATOM 768 N N . GLY A 1 100 ? 11.437 -16.338 7.304 1.00 91.75 100 GLY A N 1
ATOM 769 C CA . GLY A 1 100 ? 11.335 -17.798 7.361 1.00 91.75 100 GLY A CA 1
ATOM 770 C C . GLY A 1 100 ? 12.184 -18.528 6.312 1.00 91.75 100 GLY A C 1
ATOM 771 O O . GLY A 1 100 ? 12.508 -19.699 6.493 1.00 91.75 100 GLY A O 1
ATOM 772 N N . GLN A 1 101 ? 12.530 -17.862 5.206 1.00 88.75 101 GLN A N 1
ATOM 773 C CA . GLN A 1 101 ? 13.308 -18.440 4.099 1.00 88.75 101 GLN A CA 1
ATOM 774 C C . GLN A 1 101 ? 14.794 -18.053 4.127 1.00 88.75 101 GLN A C 1
ATOM 776 O O . GLN A 1 101 ? 15.579 -18.597 3.350 1.00 88.75 101 GLN A O 1
ATOM 781 N N . SER A 1 102 ? 15.198 -17.101 4.969 1.00 81.19 102 SER A N 1
ATOM 782 C CA . SER A 1 102 ? 16.565 -16.580 5.003 1.00 81.19 102 SER A CA 1
ATOM 783 C C . SER A 1 102 ? 17.013 -16.273 6.427 1.00 81.19 102 SER A C 1
ATOM 785 O O . SER A 1 102 ? 16.201 -15.959 7.283 1.00 81.19 102 SER A O 1
ATOM 787 N N . GLU A 1 103 ? 18.322 -16.274 6.676 1.00 83.44 103 GLU A N 1
ATOM 788 C CA . GLU A 1 103 ? 18.892 -15.836 7.964 1.00 83.44 103 GLU A CA 1
ATOM 789 C C . GLU A 1 103 ? 18.864 -14.301 8.142 1.00 83.44 103 GLU A C 1
ATOM 791 O O . GLU A 1 103 ? 19.495 -13.752 9.044 1.00 83.44 103 GLU A O 1
ATOM 796 N N . THR A 1 104 ? 18.180 -13.574 7.250 1.00 81.94 104 THR A N 1
ATOM 797 C CA . THR A 1 104 ? 18.138 -12.109 7.254 1.00 81.94 104 THR A CA 1
ATOM 798 C C . THR A 1 104 ? 16.866 -11.606 7.915 1.00 81.94 104 THR A C 1
ATOM 800 O O . THR A 1 104 ? 15.767 -12.014 7.559 1.00 81.94 104 THR A O 1
ATOM 803 N N . ASN A 1 105 ? 17.021 -10.627 8.806 1.00 88.19 105 ASN A N 1
ATOM 804 C CA . ASN A 1 105 ? 15.904 -9.914 9.417 1.00 88.19 105 ASN A CA 1
ATOM 805 C C . ASN A 1 105 ? 15.513 -8.696 8.572 1.00 88.19 105 ASN A C 1
ATOM 807 O O . ASN A 1 105 ? 16.356 -7.850 8.252 1.00 88.19 105 ASN A O 1
ATOM 811 N N . MET A 1 106 ? 14.226 -8.539 8.264 1.00 92.44 106 MET A N 1
ATOM 812 C CA . MET A 1 106 ? 13.706 -7.411 7.486 1.00 92.44 106 MET A CA 1
ATOM 813 C C . MET A 1 106 ? 13.466 -6.175 8.368 1.00 92.44 106 MET A C 1
ATOM 815 O O . MET A 1 106 ? 12.393 -5.570 8.334 1.00 92.44 106 MET A O 1
ATOM 819 N N . LEU A 1 107 ? 14.473 -5.770 9.152 1.00 94.94 107 LEU A N 1
ATOM 820 C CA . LEU A 1 107 ? 14.360 -4.724 10.182 1.00 94.94 107 LEU A CA 1
ATOM 821 C C . LEU A 1 107 ? 13.717 -3.432 9.654 1.00 94.94 107 LEU A C 1
ATOM 823 O O . LEU A 1 107 ? 12.739 -2.958 10.216 1.00 94.9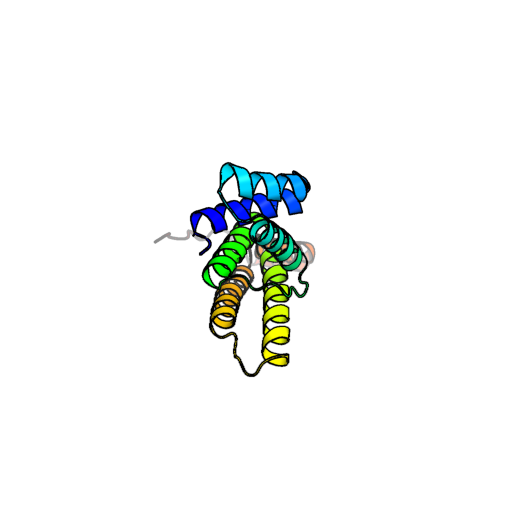4 107 LEU A O 1
ATOM 827 N N . LYS A 1 108 ? 14.167 -2.936 8.494 1.00 95.88 108 LYS A N 1
ATOM 828 C CA . LYS A 1 108 ? 13.607 -1.716 7.886 1.00 95.88 108 LYS A CA 1
ATOM 829 C C . LYS A 1 108 ? 12.124 -1.843 7.522 1.00 95.88 108 LYS A C 1
ATOM 831 O O . LYS A 1 108 ? 11.399 -0.858 7.575 1.00 95.88 108 LYS A O 1
ATOM 836 N N . MET A 1 109 ? 11.667 -3.031 7.121 1.00 96.06 109 MET A N 1
ATOM 837 C CA . MET A 1 109 ? 10.246 -3.259 6.835 1.00 96.06 109 MET A CA 1
ATOM 838 C C . MET A 1 109 ? 9.428 -3.389 8.117 1.00 96.06 109 MET A C 1
ATOM 840 O O . MET A 1 109 ? 8.285 -2.939 8.146 1.00 96.06 109 MET A O 1
ATOM 844 N N . ARG A 1 110 ? 10.015 -3.943 9.185 1.00 96.56 110 ARG A N 1
ATOM 845 C CA . ARG A 1 110 ? 9.402 -3.953 10.519 1.00 96.56 110 ARG A CA 1
ATOM 846 C C . ARG A 1 110 ? 9.218 -2.535 11.053 1.00 96.56 110 ARG A C 1
ATOM 848 O O . ARG A 1 110 ? 8.131 -2.228 11.527 1.00 96.56 110 ARG A O 1
ATOM 855 N N . ASP A 1 111 ? 10.209 -1.661 10.881 1.00 97.88 111 ASP A N 1
ATOM 856 C CA . ASP A 1 111 ? 10.103 -0.247 11.268 1.00 97.88 111 ASP A CA 1
ATOM 857 C C . ASP A 1 111 ? 8.944 0.451 10.539 1.00 97.88 111 ASP A C 1
ATOM 859 O O . ASP A 1 111 ? 8.146 1.162 11.153 1.00 97.88 111 ASP A O 1
ATOM 863 N N . VAL A 1 112 ? 8.801 0.204 9.230 1.00 98.00 112 VAL A N 1
ATOM 864 C CA . VAL A 1 112 ? 7.670 0.714 8.438 1.00 98.00 112 VAL A CA 1
ATOM 865 C C . VAL A 1 112 ? 6.341 0.149 8.953 1.00 98.00 112 VAL A C 1
ATOM 867 O O . VAL A 1 112 ? 5.392 0.908 9.146 1.00 98.00 112 VAL A O 1
ATOM 870 N N . ALA A 1 113 ? 6.262 -1.158 9.211 1.00 97.56 113 ALA A N 1
ATOM 871 C CA . ALA A 1 113 ? 5.046 -1.792 9.712 1.00 97.56 113 ALA A CA 1
ATOM 872 C C . ALA A 1 113 ? 4.619 -1.233 11.080 1.00 97.56 113 ALA A C 1
ATOM 874 O O . ALA A 1 113 ? 3.449 -0.894 11.262 1.00 97.56 113 ALA A O 1
ATOM 875 N N . GLU A 1 114 ? 5.553 -1.081 12.024 1.00 98.00 114 GLU A N 1
ATOM 876 C CA . GLU A 1 114 ? 5.256 -0.544 13.356 1.00 98.00 114 GLU A CA 1
ATOM 877 C C . GLU A 1 114 ? 4.859 0.937 13.301 1.00 98.00 114 GLU A C 1
ATOM 879 O O . GLU A 1 114 ? 3.886 1.319 13.951 1.00 98.00 114 GLU A O 1
ATOM 884 N N . LYS A 1 115 ? 5.506 1.758 12.459 1.00 98.19 115 LYS A N 1
ATOM 885 C CA . LYS A 1 115 ? 5.087 3.153 12.228 1.00 98.19 115 LYS A CA 1
ATOM 886 C C . LYS A 1 115 ? 3.604 3.237 11.856 1.00 98.19 115 LYS A C 1
ATOM 888 O O . LYS A 1 115 ? 2.844 3.981 12.474 1.00 98.19 115 LYS A O 1
ATOM 893 N N . PHE A 1 116 ? 3.183 2.483 10.844 1.00 98.00 116 PHE A N 1
ATOM 894 C CA . PHE A 1 116 ? 1.809 2.554 10.341 1.00 98.00 116 PHE A CA 1
ATOM 895 C C . PHE A 1 116 ? 0.794 1.843 11.236 1.00 98.00 116 PHE A C 1
ATOM 897 O O . PHE A 1 116 ? -0.371 2.233 11.263 1.00 98.00 116 PHE A O 1
ATOM 904 N N . LYS A 1 117 ? 1.219 0.843 12.008 1.00 97.44 117 LYS A N 1
ATOM 905 C CA . LYS A 1 117 ? 0.393 0.229 13.049 1.00 97.44 117 LYS A CA 1
ATOM 906 C C . LYS A 1 117 ? 0.062 1.223 14.160 1.00 97.44 117 LYS A C 1
ATOM 908 O O . LYS A 1 117 ? -1.093 1.278 14.568 1.00 97.44 117 LYS A O 1
ATOM 913 N N . THR A 1 118 ? 1.021 2.039 14.598 1.00 96.38 118 THR A N 1
ATOM 914 C CA . THR A 1 118 ? 0.766 3.122 15.563 1.00 96.38 118 THR A CA 1
ATOM 915 C C . THR A 1 118 ? -0.255 4.117 15.015 1.00 96.38 118 THR A C 1
ATOM 917 O O . THR A 1 118 ? -1.265 4.358 15.668 1.00 96.38 118 THR A O 1
ATOM 920 N N . ILE A 1 119 ? -0.077 4.585 13.773 1.00 94.94 119 ILE A N 1
ATOM 921 C CA . ILE A 1 119 ? -1.041 5.480 13.102 1.00 94.94 119 ILE A CA 1
ATOM 922 C C . ILE A 1 119 ? -2.441 4.842 13.037 1.00 94.94 119 ILE A C 1
ATOM 924 O O . ILE A 1 119 ? -3.450 5.492 13.310 1.00 94.94 119 ILE A O 1
ATOM 928 N N . LEU A 1 120 ? -2.521 3.550 12.705 1.00 93.69 120 LEU A N 1
ATOM 929 C CA . LEU A 1 120 ? -3.788 2.822 12.631 1.00 93.69 120 LEU A CA 1
ATOM 930 C C . LEU A 1 120 ? -4.480 2.700 14.003 1.00 93.69 120 LEU A C 1
ATOM 932 O O . LEU A 1 120 ? -5.710 2.718 14.070 1.00 93.69 120 LEU A O 1
ATOM 936 N N . LEU A 1 121 ? -3.716 2.553 15.088 1.00 91.19 121 LEU A N 1
ATOM 937 C CA . LEU A 1 121 ? -4.243 2.508 16.456 1.00 91.19 121 LEU A CA 1
ATOM 938 C C . LEU A 1 121 ? -4.712 3.887 16.932 1.00 91.19 121 LEU A C 1
ATOM 940 O O . LEU A 1 121 ? -5.764 3.986 17.563 1.00 91.19 121 LEU A O 1
ATOM 944 N N . GLU A 1 122 ? -3.980 4.948 16.597 1.00 89.00 122 GLU A N 1
ATOM 945 C CA . GLU A 1 122 ? -4.368 6.331 16.893 1.00 89.00 122 GLU A CA 1
ATOM 946 C C . GLU A 1 122 ? -5.712 6.677 16.240 1.00 89.00 122 GLU A C 1
ATOM 948 O O . GLU A 1 122 ? -6.607 7.176 16.921 1.00 89.00 122 GLU A O 1
ATOM 953 N N . GLN A 1 123 ? -5.915 6.301 14.969 1.00 79.25 123 GLN A N 1
ATOM 954 C CA . GLN A 1 123 ? -7.191 6.520 14.273 1.00 79.25 123 GLN A CA 1
ATOM 955 C C . GLN A 1 123 ? -8.376 5.754 14.882 1.00 79.25 123 GLN A C 1
ATOM 957 O O . GLN A 1 123 ? -9.513 6.204 14.768 1.00 79.25 123 GLN A O 1
ATOM 962 N N . GLN A 1 124 ? -8.130 4.614 15.535 1.00 73.25 124 GLN A N 1
ATOM 963 C CA . GLN A 1 124 ? -9.167 3.844 16.237 1.00 73.25 124 GLN A CA 1
ATOM 964 C C . GLN A 1 124 ? -9.447 4.372 17.649 1.00 73.25 124 GLN A C 1
ATOM 966 O O . GLN A 1 124 ? -10.545 4.186 18.167 1.00 73.25 124 GLN A O 1
ATOM 971 N N . SER A 1 125 ? -8.455 5.008 18.275 1.00 65.88 125 SER A N 1
ATOM 972 C CA . SER A 1 125 ? -8.530 5.484 19.662 1.00 65.88 125 SER A CA 1
ATOM 973 C C . SER A 1 125 ? -9.251 6.826 19.787 1.00 65.88 125 SER A C 1
ATOM 975 O O . SER A 1 125 ? -9.803 7.131 20.843 1.00 65.88 125 SER A O 1
ATOM 977 N N . THR A 1 126 ? -9.320 7.615 18.712 1.00 56.72 126 THR A N 1
ATOM 978 C CA . THR A 1 126 ? -10.314 8.685 18.603 1.00 56.72 126 THR A CA 1
ATOM 979 C C . THR A 1 126 ? -11.686 8.055 18.411 1.00 56.72 126 THR A C 1
ATOM 981 O O . THR A 1 126 ? -12.105 7.787 17.287 1.00 56.72 126 THR A O 1
ATOM 984 N N . SER A 1 127 ? -12.405 7.815 19.510 1.00 53.50 127 SER A N 1
ATOM 985 C CA . SER A 1 127 ? -13.850 7.596 19.464 1.00 53.50 127 SER A CA 1
ATOM 986 C C . SER A 1 127 ? -14.463 8.707 18.614 1.00 53.50 127 SER A C 1
ATOM 988 O O . SER A 1 127 ? -14.421 9.871 19.023 1.00 53.50 127 SER A O 1
ATOM 990 N N . SER A 1 128 ? -14.971 8.373 17.422 1.00 62.56 128 SER A N 1
ATOM 991 C CA . SER A 1 128 ? -15.633 9.369 16.580 1.00 62.56 128 SER A CA 1
ATOM 992 C C . SER A 1 128 ? -16.744 10.027 17.409 1.00 62.56 128 SER A C 1
ATOM 994 O O . SER A 1 128 ? -17.488 9.303 18.084 1.00 62.56 128 SER A O 1
ATOM 996 N N . PRO A 1 129 ? -16.894 11.365 17.381 1.00 61.12 129 PRO A N 1
ATOM 997 C CA . PRO A 1 129 ? -18.045 12.041 17.975 1.00 61.12 129 PRO A CA 1
ATOM 998 C C . PRO A 1 129 ? -19.376 11.403 17.553 1.00 61.12 129 PRO A C 1
ATOM 1000 O O . PRO A 1 129 ? -20.324 11.387 18.331 1.00 61.12 129 PRO A O 1
ATOM 1003 N N . GLU A 1 130 ? -19.416 10.807 16.359 1.00 64.44 130 GLU A N 1
ATOM 1004 C CA . GLU A 1 130 ? -20.554 10.059 15.821 1.00 64.44 130 GLU A CA 1
ATOM 1005 C C . GLU A 1 130 ? -20.860 8.798 16.639 1.00 64.44 130 GLU A C 1
ATOM 1007 O O . GLU A 1 130 ? -22.014 8.554 16.962 1.00 64.44 130 GLU A O 1
ATOM 1012 N N . LEU A 1 131 ? -19.845 8.041 17.076 1.00 67.69 131 LEU A N 1
ATOM 1013 C CA . LEU A 1 131 ? -20.044 6.852 17.916 1.00 67.69 131 LEU A CA 1
ATOM 1014 C C . LEU A 1 131 ? -20.550 7.227 19.312 1.00 67.69 131 LEU A C 1
ATOM 1016 O O . LEU A 1 131 ? -21.452 6.578 19.844 1.00 67.69 131 LEU A O 1
ATOM 1020 N N . ALA A 1 132 ? -19.994 8.290 19.901 1.00 74.81 132 ALA A N 1
ATOM 1021 C CA . ALA A 1 132 ? -20.460 8.802 21.188 1.00 74.81 132 ALA A CA 1
ATOM 1022 C C . ALA A 1 132 ? -21.907 9.319 21.093 1.00 74.81 132 ALA A C 1
ATOM 1024 O O . ALA A 1 132 ? -22.716 9.082 21.996 1.00 74.81 132 ALA A O 1
ATOM 1025 N N . PHE A 1 133 ? -22.245 9.984 19.984 1.00 77.50 133 PHE A N 1
ATOM 1026 C CA . PHE A 1 133 ? -23.595 10.444 19.682 1.00 77.50 133 PHE A CA 1
ATOM 1027 C C . PHE A 1 133 ? -24.567 9.275 19.497 1.00 77.50 133 PHE A C 1
ATOM 1029 O O . PHE A 1 133 ? -25.592 9.232 20.175 1.00 77.50 133 PHE A O 1
ATOM 1036 N N . ASP A 1 134 ? -24.232 8.288 18.670 1.00 79.38 134 ASP A N 1
ATOM 1037 C CA . ASP A 1 134 ? -25.074 7.117 18.407 1.00 79.38 134 ASP A CA 1
ATOM 1038 C C . ASP A 1 134 ? -25.328 6.296 19.677 1.00 79.38 134 ASP A C 1
ATOM 1040 O O . ASP A 1 134 ? -26.443 5.815 19.921 1.00 79.38 134 ASP A O 1
ATOM 1044 N N . GLU A 1 135 ? -24.322 6.175 20.546 1.00 83.62 135 GLU A N 1
ATOM 1045 C CA . GLU A 1 135 ? -24.474 5.527 21.844 1.00 83.62 135 GLU A CA 1
ATOM 1046 C C . GLU A 1 135 ? -25.380 6.343 22.782 1.00 83.62 135 GLU A C 1
ATOM 1048 O O . GLU A 1 135 ? -26.202 5.774 23.511 1.00 83.62 135 GLU A O 1
ATOM 1053 N N . ALA A 1 136 ? -25.264 7.675 22.781 1.00 84.81 136 ALA A N 1
ATOM 1054 C CA . ALA A 1 136 ? -26.141 8.560 23.546 1.00 84.81 136 ALA A CA 1
ATOM 1055 C C . ALA A 1 136 ? -27.596 8.496 23.044 1.00 84.81 136 ALA A C 1
ATOM 1057 O O . ALA A 1 136 ? -28.514 8.358 23.854 1.00 84.81 136 ALA A O 1
ATOM 1058 N N . VAL A 1 137 ? -27.811 8.491 21.725 1.00 86.81 137 VAL A N 1
ATOM 1059 C CA . VAL A 1 137 ? -29.130 8.319 21.094 1.00 86.81 137 VAL A CA 1
ATOM 1060 C C . VAL A 1 137 ? -29.720 6.956 21.453 1.00 86.81 137 VAL A C 1
ATOM 1062 O O . VAL A 1 137 ? -30.859 6.868 21.911 1.00 86.81 137 VAL A O 1
ATOM 1065 N N . SER A 1 138 ? -28.933 5.886 21.344 1.00 88.00 138 SER A N 1
ATOM 1066 C CA . SER A 1 138 ? -29.368 4.530 21.700 1.00 88.00 138 SER A CA 1
ATOM 1067 C C . SER A 1 138 ? -29.713 4.397 23.183 1.00 88.00 138 SER A C 1
ATOM 1069 O O . SER A 1 138 ? -30.613 3.641 23.555 1.00 88.00 138 SER A O 1
ATOM 1071 N N . ARG A 1 139 ? -28.993 5.101 24.065 1.00 85.75 139 ARG A N 1
ATOM 1072 C CA . ARG A 1 139 ? -29.334 5.196 25.492 1.00 85.75 139 ARG A CA 1
ATOM 1073 C C . ARG A 1 139 ? -30.648 5.949 25.698 1.00 85.75 139 ARG A C 1
ATOM 1075 O O . ARG A 1 139 ? -31.496 5.451 26.428 1.00 85.75 139 ARG A O 1
ATOM 1082 N N . ALA A 1 140 ? -30.846 7.075 25.013 1.00 84.75 140 ALA A N 1
ATOM 1083 C CA . ALA A 1 140 ? -32.065 7.877 25.109 1.00 84.75 140 ALA A CA 1
ATOM 1084 C C . ALA A 1 140 ? -33.318 7.134 24.609 1.00 84.75 140 ALA A C 1
ATOM 1086 O O . ALA A 1 140 ? -34.376 7.234 25.229 1.00 84.75 140 ALA A O 1
ATOM 1087 N N . LEU A 1 141 ? -33.206 6.348 23.532 1.00 87.25 141 LEU A N 1
ATOM 1088 C CA . LEU A 1 141 ? -34.312 5.540 22.996 1.00 87.25 141 LEU A CA 1
ATOM 1089 C C . LEU A 1 141 ? -34.731 4.400 23.933 1.00 87.25 141 LEU A C 1
ATOM 1091 O O . LEU A 1 141 ? -35.911 4.067 24.009 1.00 87.25 141 LEU A O 1
ATOM 1095 N N . ARG A 1 142 ? -33.772 3.809 24.655 1.00 86.75 142 ARG A N 1
ATOM 1096 C CA . ARG A 1 142 ? -34.022 2.743 25.641 1.00 86.75 142 ARG A CA 1
ATOM 1097 C C . ARG A 1 142 ? -34.498 3.274 26.991 1.00 86.75 142 ARG A C 1
ATOM 1099 O O . ARG A 1 142 ? -34.759 2.479 27.890 1.00 86.75 142 ARG A O 1
ATOM 1106 N N . ASP A 1 143 ? -34.580 4.591 27.146 1.00 82.44 143 ASP A N 1
ATOM 1107 C CA . ASP A 1 143 ? -34.868 5.225 28.420 1.00 82.44 143 ASP A CA 1
ATOM 1108 C C . ASP A 1 143 ? -36.376 5.212 28.733 1.00 82.44 143 ASP A C 1
ATOM 1110 O O . ASP A 1 143 ? -37.154 5.855 28.008 1.00 82.44 143 ASP A O 1
ATOM 1114 N N . PRO A 1 144 ? -36.813 4.511 29.798 1.00 83.62 144 PRO A N 1
ATOM 1115 C CA . PRO A 1 144 ? -38.217 4.444 30.179 1.00 83.62 144 PRO A CA 1
ATOM 1116 C C . PRO A 1 144 ? -38.787 5.821 30.531 1.00 83.62 144 PRO A C 1
ATOM 1118 O O . PRO A 1 144 ? -38.092 6.723 31.007 1.00 83.62 144 PRO A O 1
ATOM 1121 N N . GLN A 1 145 ? -40.096 5.982 30.344 1.00 81.44 145 GLN A N 1
ATOM 1122 C CA . GLN A 1 145 ? -40.789 7.243 30.613 1.00 81.44 145 GLN A CA 1
ATOM 1123 C C . GLN A 1 145 ? -40.596 7.732 32.060 1.00 81.44 145 GLN A C 1
ATOM 1125 O O . GLN A 1 145 ? -40.402 8.925 32.276 1.00 81.44 145 GLN A O 1
ATOM 1130 N N . GLU A 1 146 ? -40.586 6.826 33.036 1.00 82.56 146 GLU A N 1
ATOM 1131 C CA . GLU A 1 146 ? -40.433 7.136 34.466 1.00 82.56 146 GLU A CA 1
ATOM 1132 C C . GLU A 1 146 ? -39.081 7.790 34.782 1.00 82.56 146 GLU A C 1
ATOM 1134 O O . GLU A 1 146 ? -39.027 8.831 35.434 1.00 82.56 146 GLU A O 1
ATOM 1139 N N . ARG A 1 147 ? -37.992 7.239 34.235 1.00 81.19 147 ARG A N 1
ATOM 1140 C CA . ARG A 1 147 ? -36.634 7.797 34.343 1.00 81.19 147 ARG A CA 1
ATOM 1141 C C . ARG A 1 147 ? -36.540 9.178 33.696 1.00 81.19 147 ARG A C 1
ATOM 1143 O O . ARG A 1 147 ? -35.867 10.071 34.205 1.00 81.19 147 ARG A O 1
ATOM 1150 N N . ARG A 1 148 ? -37.239 9.382 32.574 1.00 79.19 148 ARG A N 1
ATOM 1151 C CA . ARG A 1 148 ? -37.299 10.682 31.894 1.00 79.19 148 ARG A CA 1
ATOM 1152 C C . ARG A 1 148 ? -38.023 11.729 32.738 1.00 79.19 148 ARG A C 1
ATOM 1154 O O . ARG A 1 148 ? -37.533 12.848 32.842 1.00 79.19 148 ARG A O 1
ATOM 1161 N N . LEU A 1 149 ? -39.145 11.358 33.352 1.00 84.06 149 LEU A N 1
ATOM 1162 C CA . LEU A 1 149 ? -39.915 12.233 34.236 1.00 84.06 149 LEU A CA 1
ATOM 1163 C C . LEU A 1 149 ? -39.146 12.580 35.515 1.00 84.06 149 LEU A C 1
ATOM 1165 O O . LEU A 1 149 ? -39.167 13.738 35.918 1.00 84.06 149 LEU A O 1
ATOM 1169 N N . GLN A 1 150 ? -38.413 11.625 36.098 1.00 85.50 150 GLN A N 1
ATOM 1170 C CA . GLN A 1 150 ? -37.521 11.885 37.235 1.00 85.50 150 GLN A CA 1
ATOM 1171 C C . GLN A 1 150 ? -36.463 12.937 36.897 1.00 85.50 150 GLN A C 1
ATOM 1173 O O . GLN A 1 150 ? -36.343 13.920 37.617 1.00 85.50 150 GLN A O 1
ATOM 1178 N N . ARG A 1 151 ? -35.783 12.820 35.749 1.00 83.12 151 ARG A N 1
ATOM 1179 C CA . ARG A 1 151 ? -34.795 13.831 35.330 1.00 83.12 151 ARG A CA 1
ATOM 1180 C C . ARG A 1 151 ? -35.397 15.215 35.107 1.00 83.12 151 ARG A C 1
ATOM 1182 O O . ARG A 1 151 ? -34.747 16.202 35.410 1.00 83.12 151 ARG A O 1
ATOM 1189 N N . ILE A 1 152 ? -36.617 15.299 34.574 1.00 82.81 152 ILE A N 1
ATOM 1190 C CA . ILE A 1 152 ? -37.317 16.584 34.403 1.00 82.81 152 ILE A CA 1
ATOM 1191 C C . ILE A 1 152 ? -37.679 17.187 35.766 1.00 82.81 152 ILE A C 1
ATOM 1193 O O . ILE A 1 152 ? -37.598 18.399 35.932 1.00 82.81 152 ILE A O 1
ATOM 1197 N N . ALA A 1 153 ? -38.075 16.355 36.732 1.00 85.69 153 ALA A N 1
ATOM 1198 C CA . ALA A 1 153 ? -38.417 16.796 38.081 1.00 85.69 153 ALA A CA 1
ATOM 1199 C C . ALA A 1 153 ? -37.186 17.226 38.899 1.00 85.69 153 ALA A C 1
ATOM 1201 O O . ALA A 1 153 ? -37.289 18.142 39.711 1.00 85.69 153 ALA A O 1
ATOM 1202 N N . GLU A 1 154 ? -36.047 16.567 38.682 1.00 85.88 154 GLU A N 1
ATOM 1203 C CA . GLU A 1 154 ? -34.766 16.843 39.346 1.00 85.88 154 GLU A CA 1
ATOM 1204 C C . GLU A 1 154 ? -33.965 17.967 38.673 1.00 85.88 154 GLU A C 1
ATOM 1206 O O . GLU A 1 154 ? -33.048 18.509 39.285 1.00 85.88 154 GLU A O 1
ATOM 1211 N N . ALA A 1 155 ? -34.287 18.324 37.426 1.00 83.50 155 ALA A N 1
ATOM 1212 C CA . ALA A 1 155 ? -33.603 19.393 36.713 1.00 83.50 155 ALA A CA 1
ATOM 1213 C C . ALA A 1 155 ? -33.908 20.768 37.324 1.00 83.50 155 ALA A C 1
ATOM 1215 O O . ALA A 1 155 ? -35.053 21.097 37.649 1.00 83.50 155 ALA A O 1
ATOM 1216 N N . ASP A 1 156 ? -32.874 21.605 37.409 1.00 82.62 156 ASP A N 1
ATOM 1217 C CA . ASP A 1 156 ? -33.023 22.996 37.817 1.00 82.62 156 ASP A CA 1
ATOM 1218 C C . ASP A 1 156 ? -34.012 23.723 36.896 1.00 82.62 156 ASP A C 1
ATOM 1220 O O . ASP A 1 156 ? -33.945 23.642 35.667 1.00 82.62 156 ASP A O 1
ATOM 1224 N N . LYS A 1 157 ? -34.923 24.499 37.495 1.00 79.44 157 LYS A N 1
ATOM 1225 C CA . LYS A 1 157 ? -35.932 25.278 36.753 1.00 79.44 157 LYS A CA 1
ATOM 1226 C C . LYS A 1 157 ? -35.326 26.365 35.864 1.00 79.44 157 LYS A C 1
ATOM 1228 O O . LYS A 1 157 ? -36.028 26.922 35.023 1.00 79.44 157 LYS A O 1
ATOM 1233 N N . VAL A 1 158 ? -34.058 26.703 36.085 1.00 79.50 158 VAL A N 1
ATOM 1234 C CA . VAL A 1 158 ? -33.340 27.748 35.360 1.00 79.50 158 VAL A CA 1
ATOM 1235 C C . VAL A 1 158 ? -32.006 27.171 34.883 1.00 79.50 158 VAL A C 1
ATOM 1237 O O . VAL A 1 158 ? -31.293 26.584 35.697 1.00 79.50 158 VAL A O 1
ATOM 1240 N N . PRO A 1 159 ? -31.645 27.329 33.595 1.00 76.88 159 PRO A N 1
ATOM 1241 C CA . PRO A 1 159 ? -30.350 26.889 33.095 1.00 76.88 159 PRO A CA 1
ATOM 1242 C C . PRO A 1 159 ? -29.211 27.591 33.836 1.00 76.88 159 PRO A C 1
ATOM 1244 O O . PRO A 1 159 ? -29.206 28.816 33.972 1.00 76.88 159 PRO A O 1
ATOM 1247 N N . GLN A 1 160 ? -28.228 26.816 34.282 1.00 78.00 160 GLN A N 1
ATOM 1248 C CA . GLN A 1 160 ? -26.988 27.350 34.834 1.00 78.00 160 GLN A CA 1
ATOM 1249 C C . GLN A 1 160 ? -26.227 28.078 33.716 1.00 78.00 160 GLN A C 1
ATOM 1251 O O . GLN A 1 160 ? -25.967 27.509 32.653 1.00 78.00 160 GLN A O 1
ATOM 1256 N N . VAL A 1 161 ? -25.876 29.344 33.944 1.00 79.69 161 VAL A N 1
ATOM 1257 C CA . VAL A 1 161 ? -25.048 30.109 33.007 1.00 79.69 161 VAL A CA 1
ATOM 1258 C C . VAL A 1 161 ? -23.624 29.573 33.101 1.00 79.69 161 VAL A C 1
ATOM 1260 O O . VAL A 1 161 ? -22.931 29.798 34.091 1.00 79.69 161 VAL A O 1
ATOM 1263 N N . VAL A 1 162 ? -23.183 28.855 32.070 1.00 74.25 162 VAL A N 1
ATOM 1264 C CA . VAL A 1 162 ? -21.788 28.425 31.955 1.00 74.25 162 VAL A CA 1
ATOM 1265 C C . VAL A 1 162 ? -20.952 29.665 31.644 1.00 74.25 162 VAL A C 1
ATOM 1267 O O . VAL A 1 162 ? -21.037 30.208 30.544 1.00 74.25 162 VAL A O 1
ATOM 1270 N N . GLN A 1 163 ? -20.174 30.151 32.614 1.00 62.28 163 GLN A N 1
ATOM 1271 C CA . GLN A 1 163 ? -19.172 31.182 32.346 1.00 62.28 163 GLN A CA 1
ATOM 1272 C C . GLN A 1 163 ? -18.036 30.547 31.542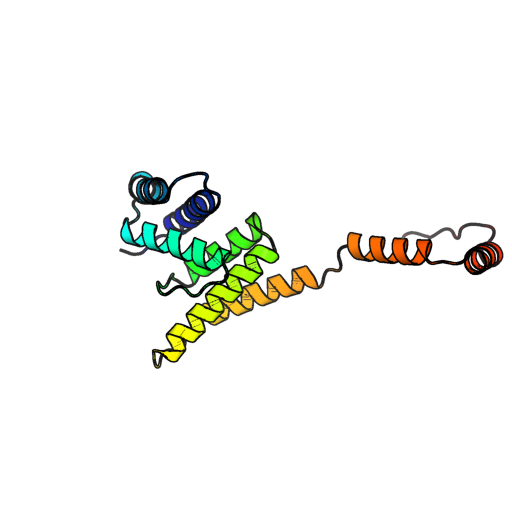 1.00 62.28 163 GLN A C 1
ATOM 1274 O O . GLN A 1 163 ? -17.239 29.776 32.072 1.00 62.28 163 GLN A O 1
ATOM 1279 N N . SER A 1 164 ? -17.999 30.834 30.245 1.00 57.22 164 SER A N 1
ATOM 1280 C CA . SER A 1 164 ? -16.878 30.503 29.370 1.00 57.22 164 SER A CA 1
ATOM 1281 C C . SER A 1 164 ? -15.639 31.304 29.790 1.00 57.22 164 SER A C 1
ATOM 1283 O O . SER A 1 164 ? -15.712 32.533 29.858 1.00 57.22 164 SER A O 1
ATOM 1285 N N . GLN A 1 165 ? -14.548 30.595 30.102 1.00 51.72 165 GLN A N 1
ATOM 1286 C CA . GLN A 1 165 ? -13.203 31.157 30.294 1.00 51.72 165 GLN A CA 1
ATOM 1287 C C . GLN A 1 165 ? -12.542 31.469 28.953 1.00 51.72 165 GLN A C 1
ATOM 1289 O O . GLN A 1 165 ? -12.800 30.711 27.989 1.00 51.72 165 GLN A O 1
#

Radius of gyration: 24.42 Å; chains: 1; bounding box: 60×50×61 Å

Foldseek 3Di:
DDQDPVLLVLLLVLLVCCLVVVDPLVVQLVCSCPVVVDDSVVSSQSSVLLNQLQQLHEDADDDDLVSLLVNLVVLCVPPNLNSNVSNLSRLVNNQCVVVVVDVDHPVSSVVSSVVSVVVSVVVVVPPDVVNVVVVVVVVVVPDDPVNVVVCVVPDDPDDDDPPDD

Sequence (165 aa):
MDITELQVAAASKVASRVYAGLITRNEGIATLAKEHGMNSASASDFIADYKYLMNGKEFKRTMSAPAMNYFLEQILVEHGAKGLAQALTSLRLHIEYYEGQSETNMLKMRDVAEKFKTILLEQQSTSSPELAFDEAVSRALRDPQERRLQRIAEADKVPQVVQSQ

pLDDT: mean 90.61, std 10.58, range [51.72, 98.62]